Protein AF-A0A1F5BQX1-F1 (afdb_monomer)

Nearest PDB structures (foldseek):
  4jgp-assembly1_B  TM=8.199E-01  e=9.036E-04  Bacillus subtilis subsp. subtilis str. 168
  4jgq-assembly1_B  TM=8.267E-01  e=2.002E-03  Bacillus subtilis subsp. subtilis str. 168

Mean predicted aligned error: 7.12 Å

Solvent-accessible surface area (backbone atoms only — not comparable to full-atom values): 9629 Å² total; per-residue (Å²): 114,74,66,61,53,50,55,50,51,52,54,52,52,51,52,51,52,52,50,52,51,50,51,54,52,49,51,52,53,50,51,52,52,52,51,51,51,53,51,50,50,51,52,52,49,53,50,51,52,51,51,52,49,51,52,50,54,52,51,51,51,51,50,38,46,56,55,34,72,26,68,56,52,49,52,45,74,72,50,53,97,80,47,94,58,36,65,63,38,46,52,53,36,38,52,51,32,34,54,58,29,67,77,34,92,84,47,86,68,42,71,43,62,48,101,75,22,32,26,76,43,35,42,42,73,88,53,51,70,42,80,40,53,87,37,65,45,52,61,54,7,62,82,42,76,28,74,38,72,79,40,68,38,84,90,75,74,39,84,42,69,48,72,26,38,46,68,72,78,84,83,128

Foldseek 3Di:
DVVVVVVVVVVVVVVVVVVVVCVVVVVVVVVVVVVVVVVVVVVVVVVVVVVVVVVVVVVVLVVQVCLLADPLVVVQLPDDPPDPCNVVSLVVNLVVQLVVQVVDPPRPKDFDADPQQATCHMVDPQRHGDHCNPPCLNVVQQVAWDKDPFDQDPSPRDTDIDIHHHRDDDDD

Sequence (172 aa):
MKIQKRFFLISLSLLIMVGITCILISRNISTNIIKKQITNNLINTTKSRAEEIENFLNLEKEVVKQLAVNAVVEELLLSEKGEENYLQIFDRVMLKLQDTAQLKEYAYDIFILDTKGMVIASSDEEDMGKDKSNDPYFLEGKEDVFIKDIYISSSKQRKTIAFSAPILAEED

Secondary structure (DSSP, 8-state):
-HHHHHHHHHHHHHHHHHHHHHHHHHHHHHHHHHHHHHHHHHHHHHHHHHHHHHHHHHHHHHHHHHHHT-HHHHHHHHS-TTSTTHHHHHHHHHHHHHHHHHH-TT----EEE-TTSBEEEESSGGGTT-B-TTSHHHHGGGTS-EEEEEEE-TTT-SEEEEEE--------

Radius of gyration: 32.88 Å; Cα contacts (8 Å, |Δi|>4): 159; chains: 1; bounding box: 74×32×102 Å

Structure (mmCIF, N/CA/C/O backbone):
data_AF-A0A1F5BQX1-F1
#
_entry.id   AF-A0A1F5BQX1-F1
#
loop_
_atom_site.group_PDB
_atom_site.id
_atom_site.type_symbol
_atom_site.label_atom_id
_atom_site.label_alt_id
_atom_site.label_comp_id
_atom_site.label_asym_id
_atom_site.label_entity_id
_atom_site.label_seq_id
_atom_site.pdbx_PDB_ins_code
_atom_site.Cartn_x
_atom_site.Cartn_y
_atom_site.Cartn_z
_atom_site.occupancy
_atom_site.B_iso_or_equiv
_atom_site.auth_seq_id
_atom_site.auth_comp_id
_atom_site.auth_asym_id
_atom_site.auth_atom_id
_atom_site.pdbx_PDB_model_num
ATOM 1 N N . MET A 1 1 ? 55.044 2.585 -67.076 1.00 61.00 1 MET A N 1
ATOM 2 C CA . MET A 1 1 ? 53.971 3.395 -66.440 1.00 61.00 1 MET A CA 1
ATOM 3 C C . MET A 1 1 ? 52.534 2.863 -66.608 1.00 61.00 1 MET A C 1
ATOM 5 O O . MET A 1 1 ? 51.779 2.992 -65.655 1.00 61.00 1 MET A O 1
ATOM 9 N N . LYS A 1 2 ? 52.092 2.277 -67.743 1.00 69.69 2 LYS A N 1
ATOM 10 C CA . LYS A 1 2 ? 50.684 1.807 -67.900 1.00 69.69 2 LYS A CA 1
ATOM 11 C C . LYS A 1 2 ? 50.299 0.620 -66.992 1.00 69.69 2 LYS A C 1
ATOM 13 O O . LYS A 1 2 ? 49.202 0.613 -66.447 1.00 69.69 2 LYS A O 1
ATOM 18 N N . ILE A 1 3 ? 51.197 -0.349 -66.798 1.00 80.62 3 ILE A N 1
ATOM 19 C CA . ILE A 1 3 ? 50.948 -1.547 -65.971 1.00 80.62 3 ILE A CA 1
ATOM 20 C C . ILE A 1 3 ? 50.873 -1.190 -64.476 1.00 80.62 3 ILE A C 1
ATOM 22 O O . ILE A 1 3 ? 49.918 -1.565 -63.808 1.00 80.62 3 ILE A O 1
ATOM 26 N N . GLN A 1 4 ? 51.805 -0.371 -63.976 1.00 83.75 4 GLN A N 1
ATOM 27 C CA . GLN A 1 4 ? 51.799 0.126 -62.589 1.00 83.75 4 GLN A CA 1
ATOM 28 C C . GLN A 1 4 ? 50.507 0.883 -62.237 1.00 83.75 4 GLN A C 1
ATOM 30 O O . GLN A 1 4 ? 49.933 0.647 -61.180 1.00 83.75 4 GLN A O 1
ATOM 35 N N . LYS A 1 5 ? 49.995 1.729 -63.147 1.00 86.19 5 LYS A N 1
ATOM 36 C CA . LYS A 1 5 ? 48.708 2.422 -62.956 1.00 86.19 5 LYS A CA 1
ATOM 37 C C . LYS A 1 5 ? 47.526 1.448 -62.835 1.00 86.19 5 LYS A C 1
ATOM 39 O O . LYS A 1 5 ? 46.632 1.692 -62.037 1.00 86.19 5 LYS A O 1
ATOM 44 N N . ARG A 1 6 ? 47.524 0.335 -63.581 1.00 86.81 6 ARG A N 1
ATOM 45 C CA . ARG A 1 6 ? 46.475 -0.700 -63.483 1.00 86.81 6 ARG A CA 1
ATOM 46 C C . ARG A 1 6 ? 46.537 -1.460 -62.158 1.00 86.81 6 ARG A C 1
ATOM 48 O O . ARG A 1 6 ? 45.505 -1.614 -61.518 1.00 86.81 6 ARG A O 1
ATOM 55 N N . PHE A 1 7 ? 47.728 -1.870 -61.721 1.00 89.12 7 PHE A N 1
ATOM 56 C CA . PHE A 1 7 ? 47.908 -2.507 -60.409 1.00 89.12 7 PHE A CA 1
ATOM 57 C C . PHE A 1 7 ? 47.477 -1.592 -59.259 1.00 89.12 7 PHE A C 1
ATOM 59 O O . PHE A 1 7 ? 46.789 -2.040 -58.344 1.00 89.12 7 PHE A O 1
ATOM 66 N N . PHE A 1 8 ? 47.818 -0.304 -59.338 1.00 91.12 8 PHE A N 1
ATOM 67 C CA . PHE A 1 8 ? 47.385 0.685 -58.355 1.00 91.12 8 PHE A CA 1
ATOM 68 C C . PHE A 1 8 ? 45.854 0.802 -58.288 1.00 91.12 8 PHE A C 1
ATOM 70 O O . PHE A 1 8 ? 45.289 0.771 -57.199 1.00 91.12 8 PHE A O 1
ATOM 77 N N . LEU A 1 9 ? 45.173 0.859 -59.438 1.00 90.19 9 LEU A N 1
ATOM 78 C CA . LEU A 1 9 ? 43.707 0.918 -59.494 1.00 90.19 9 LEU A CA 1
ATOM 79 C C . LEU A 1 9 ? 43.037 -0.336 -58.917 1.00 90.19 9 LEU A C 1
ATOM 81 O O . LEU A 1 9 ? 42.036 -0.217 -58.2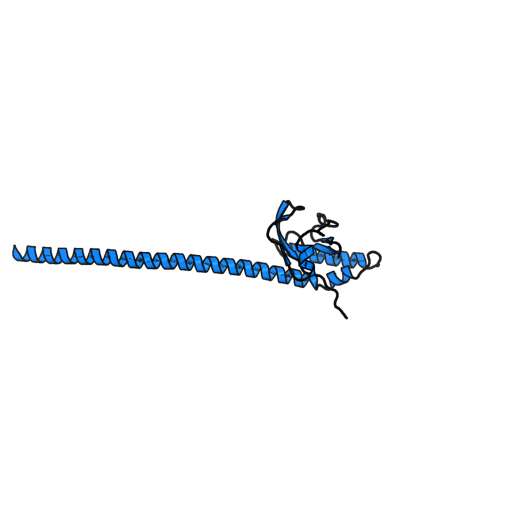18 1.00 90.19 9 LEU A O 1
ATOM 85 N N . ILE A 1 10 ? 43.591 -1.525 -59.171 1.00 91.62 10 ILE A N 1
ATOM 86 C CA . ILE A 1 10 ? 43.060 -2.780 -58.617 1.00 91.62 10 ILE A CA 1
ATOM 87 C C . ILE A 1 10 ? 43.209 -2.794 -57.091 1.00 91.62 10 ILE A C 1
ATOM 89 O O . ILE A 1 10 ? 42.243 -3.082 -56.389 1.00 91.62 10 ILE A O 1
ATOM 93 N N . SER A 1 11 ? 44.387 -2.430 -56.573 1.00 89.31 11 SER A N 1
ATOM 94 C CA . SER A 1 11 ? 44.631 -2.341 -55.126 1.00 89.31 11 SER A CA 1
ATOM 95 C C . SER A 1 11 ? 43.690 -1.336 -54.452 1.00 89.31 11 SER A C 1
ATOM 97 O O . SER A 1 11 ? 43.057 -1.645 -53.442 1.00 89.31 11 SER A O 1
ATOM 99 N N . LEU A 1 12 ? 43.508 -0.163 -55.067 1.00 92.75 12 LEU A N 1
ATOM 100 C CA . LEU A 1 12 ? 42.585 0.861 -54.583 1.00 92.75 12 LEU A CA 1
ATOM 101 C C . LEU A 1 12 ? 41.130 0.367 -54.575 1.00 92.75 12 LEU A C 1
ATOM 103 O O . LEU A 1 12 ? 40.418 0.570 -53.595 1.00 92.75 12 LEU A O 1
ATOM 107 N N . SER A 1 13 ? 40.696 -0.320 -55.634 1.00 92.25 13 SER A N 1
ATOM 108 C CA . SER A 1 13 ? 39.354 -0.909 -55.704 1.00 92.25 13 SER A CA 1
ATOM 109 C C . SER A 1 13 ? 39.126 -1.943 -54.601 1.00 92.25 13 SER A C 1
ATOM 111 O O . SER A 1 13 ? 38.042 -1.998 -54.022 1.00 92.25 13 SER A O 1
ATOM 113 N N . LEU A 1 14 ? 40.138 -2.757 -54.301 1.00 94.00 14 LEU A N 1
ATOM 114 C CA . LEU A 1 14 ? 40.049 -3.798 -53.281 1.00 94.00 14 LEU A CA 1
ATOM 115 C C . LEU A 1 14 ? 39.963 -3.187 -51.874 1.00 94.00 14 LEU A C 1
ATOM 117 O O . LEU A 1 14 ? 39.145 -3.621 -51.065 1.00 94.00 14 LEU A O 1
ATOM 121 N N . LEU A 1 15 ? 40.718 -2.114 -51.615 1.00 95.19 15 LEU A N 1
ATOM 122 C CA . LEU A 1 15 ? 40.634 -1.345 -50.369 1.00 95.19 15 LEU A CA 1
ATOM 123 C C . LEU A 1 15 ? 39.247 -0.728 -50.155 1.00 95.19 15 LEU A C 1
ATOM 125 O O . LEU A 1 1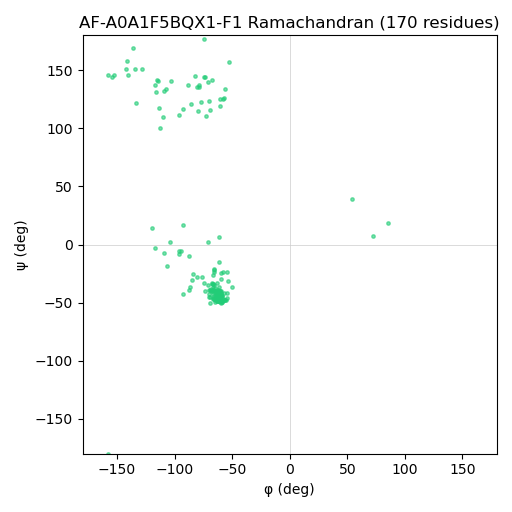5 ? 38.707 -0.811 -49.052 1.00 95.19 15 LEU A O 1
ATOM 129 N N . ILE A 1 16 ? 38.647 -0.151 -51.201 1.00 95.25 16 ILE A N 1
ATOM 130 C CA . ILE A 1 16 ? 37.294 0.420 -51.119 1.00 95.25 16 ILE A CA 1
ATOM 131 C C . ILE A 1 16 ? 36.272 -0.675 -50.799 1.00 95.25 16 ILE A C 1
ATOM 133 O O . ILE A 1 16 ? 35.423 -0.485 -49.929 1.00 95.25 16 ILE A O 1
ATOM 137 N N . MET A 1 17 ? 36.372 -1.835 -51.454 1.00 95.00 17 MET A N 1
ATOM 138 C CA . MET A 1 17 ? 35.463 -2.959 -51.221 1.00 95.00 17 MET A CA 1
ATOM 139 C C . MET A 1 17 ? 35.537 -3.454 -49.771 1.00 95.00 17 MET A C 1
ATOM 141 O O . MET A 1 17 ? 34.505 -3.580 -49.112 1.00 95.00 17 MET A O 1
ATOM 145 N N . VAL A 1 18 ? 36.751 -3.652 -49.245 1.00 95.50 18 VAL A N 1
ATOM 146 C CA . VAL A 1 18 ? 36.961 -4.036 -47.842 1.00 95.50 18 VAL A CA 1
ATOM 147 C C . VAL A 1 18 ? 36.395 -2.969 -46.905 1.00 95.50 18 VAL A C 1
ATOM 149 O O . VAL A 1 18 ? 35.638 -3.300 -45.995 1.00 95.50 18 VAL A O 1
ATOM 152 N N . GLY A 1 19 ? 36.665 -1.688 -47.171 1.00 95.19 19 GLY A N 1
ATOM 153 C CA . GLY A 1 19 ? 36.125 -0.575 -46.390 1.00 95.19 19 GLY A CA 1
ATOM 154 C C . GLY A 1 19 ? 34.596 -0.594 -46.306 1.00 95.19 19 GLY A C 1
ATOM 155 O O . GLY A 1 19 ? 34.042 -0.531 -45.209 1.00 95.19 19 GLY A O 1
ATOM 156 N N . ILE A 1 20 ? 33.910 -0.769 -47.441 1.00 95.19 20 ILE A N 1
ATOM 157 C CA . ILE A 1 20 ? 32.442 -0.863 -47.488 1.00 95.19 20 ILE A CA 1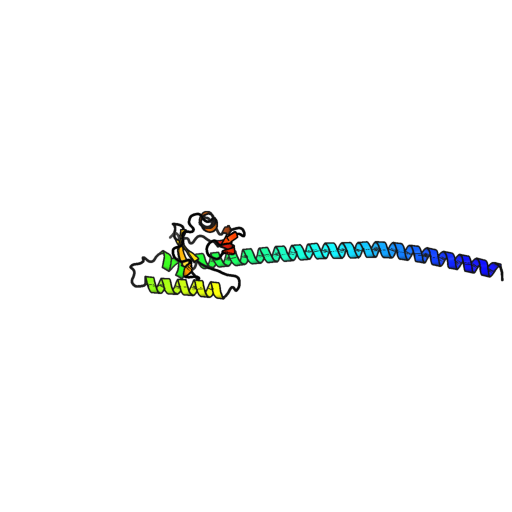
ATOM 158 C C . ILE A 1 20 ? 31.953 -2.058 -46.663 1.00 95.19 20 ILE A C 1
ATOM 160 O O . ILE A 1 20 ? 31.042 -1.906 -45.847 1.00 95.19 20 ILE A O 1
ATOM 164 N N . THR A 1 21 ? 32.566 -3.236 -46.822 1.00 94.31 21 THR A N 1
ATOM 165 C CA . THR A 1 21 ? 32.158 -4.431 -46.062 1.00 94.31 21 THR A CA 1
ATOM 166 C C . THR A 1 21 ? 32.354 -4.258 -44.555 1.00 94.31 21 THR A C 1
ATOM 168 O O . THR A 1 21 ? 31.443 -4.569 -43.787 1.00 94.31 21 THR A O 1
ATOM 171 N N . CYS A 1 22 ? 33.473 -3.671 -44.121 1.00 95.25 22 CYS A N 1
ATOM 172 C CA . CYS A 1 22 ? 33.730 -3.360 -42.716 1.00 95.25 22 CYS A CA 1
ATOM 173 C C . CYS A 1 22 ? 32.692 -2.387 -42.148 1.00 95.25 22 CYS A C 1
ATOM 175 O O . CYS A 1 22 ? 32.199 -2.602 -41.042 1.00 95.25 22 CYS A O 1
ATOM 177 N N . ILE A 1 23 ? 32.315 -1.348 -42.903 1.00 96.12 23 ILE A N 1
ATOM 178 C CA . ILE A 1 23 ? 31.286 -0.387 -42.480 1.00 96.12 23 ILE A CA 1
ATOM 179 C C . ILE A 1 23 ? 29.931 -1.083 -42.308 1.00 96.12 23 ILE A C 1
ATOM 181 O O . ILE A 1 23 ? 29.261 -0.869 -41.298 1.00 96.12 23 ILE A O 1
ATOM 185 N N . LEU A 1 24 ? 29.526 -1.936 -43.254 1.00 95.12 24 LEU A N 1
ATOM 186 C CA . LEU A 1 24 ? 28.248 -2.652 -43.179 1.00 95.12 24 LEU A CA 1
ATOM 187 C C . LEU A 1 24 ? 28.198 -3.618 -41.987 1.00 95.12 24 LEU A C 1
ATOM 189 O O . LEU A 1 24 ? 27.220 -3.617 -41.236 1.00 95.12 24 LEU A O 1
ATOM 193 N N . ILE A 1 25 ? 29.266 -4.395 -41.776 1.00 95.19 25 ILE A N 1
ATOM 194 C CA . ILE A 1 25 ? 29.385 -5.319 -40.639 1.00 95.19 25 ILE A CA 1
ATOM 195 C C . ILE A 1 25 ? 29.373 -4.540 -39.320 1.00 95.19 25 ILE A C 1
ATOM 197 O O . ILE A 1 25 ? 28.593 -4.862 -38.422 1.00 95.19 25 ILE A O 1
ATOM 201 N N . SER A 1 26 ? 30.180 -3.481 -39.224 1.00 96.25 26 SER A N 1
ATOM 202 C CA . SER A 1 26 ? 30.256 -2.623 -38.039 1.00 96.25 26 SER A CA 1
ATOM 203 C C . SER A 1 26 ? 28.903 -1.999 -37.710 1.00 96.25 26 SER A C 1
ATOM 205 O O . SER A 1 26 ? 28.462 -2.040 -36.560 1.00 96.25 26 SER A O 1
ATOM 207 N N . ARG A 1 27 ? 28.180 -1.499 -38.719 1.00 96.06 27 ARG A N 1
ATOM 208 C CA . ARG A 1 27 ? 26.839 -0.935 -38.541 1.00 96.06 27 ARG A CA 1
ATOM 209 C C . ARG A 1 27 ? 25.852 -1.974 -38.013 1.00 96.06 27 ARG A C 1
ATOM 211 O O . ARG A 1 27 ? 25.069 -1.649 -37.120 1.00 96.06 27 ARG A O 1
ATOM 218 N N . ASN A 1 28 ? 25.884 -3.202 -38.527 1.00 95.25 28 ASN A N 1
ATOM 219 C CA . ASN A 1 28 ? 25.004 -4.277 -38.066 1.00 95.25 28 ASN A CA 1
ATOM 220 C C . ASN A 1 28 ? 25.297 -4.661 -36.605 1.00 95.25 28 ASN A C 1
ATOM 222 O O . ASN A 1 28 ? 24.388 -4.674 -35.775 1.00 95.25 28 ASN A O 1
ATOM 226 N N . ILE A 1 29 ? 26.572 -4.892 -36.270 1.00 96.50 29 ILE A N 1
ATOM 227 C CA . ILE A 1 29 ? 27.005 -5.209 -34.900 1.00 96.50 29 ILE A CA 1
ATOM 228 C C . ILE A 1 29 ? 26.622 -4.075 -33.944 1.00 96.50 29 ILE A C 1
ATOM 230 O O . ILE A 1 29 ? 25.979 -4.325 -32.927 1.00 96.50 29 ILE A O 1
ATOM 234 N N . SER A 1 30 ? 26.939 -2.829 -34.304 1.00 97.12 30 SER A N 1
ATOM 235 C CA . SER A 1 30 ? 26.626 -1.647 -33.493 1.00 97.12 30 SER A CA 1
ATOM 236 C C . SER A 1 30 ? 25.124 -1.510 -33.261 1.00 97.12 30 SER A C 1
ATOM 238 O O . SER A 1 30 ? 24.690 -1.309 -32.131 1.00 97.12 30 SER A O 1
ATOM 240 N N . THR A 1 31 ? 24.309 -1.695 -34.304 1.00 96.62 31 THR A N 1
ATOM 241 C CA . THR A 1 31 ? 22.844 -1.638 -34.188 1.00 96.62 31 THR A CA 1
ATOM 242 C C . THR A 1 31 ? 22.319 -2.715 -33.239 1.00 96.62 31 THR A C 1
ATOM 244 O O . THR A 1 31 ? 21.452 -2.434 -32.414 1.00 96.62 31 THR A O 1
ATOM 247 N N . ASN A 1 32 ? 22.848 -3.936 -33.319 1.00 97.00 32 ASN A N 1
ATOM 248 C CA . ASN A 1 32 ? 22.429 -5.035 -32.450 1.00 97.00 32 ASN A CA 1
ATOM 249 C C . ASN A 1 32 ? 22.844 -4.809 -30.991 1.00 97.00 32 ASN A C 1
ATOM 251 O O . ASN A 1 32 ? 22.044 -5.059 -30.090 1.00 97.00 32 ASN A O 1
ATOM 255 N N . ILE A 1 33 ? 24.051 -4.287 -30.751 1.00 97.69 33 ILE A N 1
ATOM 256 C CA . ILE A 1 33 ? 24.524 -3.929 -29.407 1.00 97.69 33 ILE A CA 1
ATOM 257 C C . ILE A 1 33 ? 23.651 -2.822 -28.812 1.00 97.69 33 ILE A C 1
ATOM 259 O O . ILE A 1 33 ? 23.166 -2.983 -27.695 1.00 97.69 33 ILE A O 1
ATOM 263 N N . ILE A 1 34 ? 23.393 -1.746 -29.563 1.00 98.06 34 ILE A N 1
ATOM 264 C CA . ILE A 1 34 ? 22.561 -0.625 -29.102 1.00 98.06 34 ILE A CA 1
ATOM 265 C C . ILE A 1 34 ? 21.146 -1.108 -28.778 1.00 98.06 34 ILE A C 1
ATOM 267 O O . ILE A 1 34 ? 20.636 -0.823 -27.698 1.00 98.06 34 ILE A O 1
ATOM 271 N N . LYS A 1 35 ? 20.523 -1.895 -29.666 1.00 98.25 35 LYS A N 1
ATOM 272 C CA . LYS A 1 35 ? 19.193 -2.471 -29.411 1.00 98.25 35 LYS A CA 1
ATOM 273 C C . LYS A 1 35 ? 19.184 -3.305 -28.135 1.00 98.25 35 LYS A C 1
ATOM 275 O O . LYS A 1 35 ? 18.325 -3.099 -27.286 1.00 98.25 35 LYS A O 1
ATOM 280 N N . LYS A 1 36 ? 20.165 -4.197 -27.969 1.00 98.25 36 LYS A N 1
ATOM 281 C CA . LYS A 1 36 ? 20.281 -5.042 -26.774 1.00 98.25 36 LYS A CA 1
ATOM 282 C C . LYS A 1 36 ? 20.458 -4.211 -25.504 1.00 98.25 36 LYS A C 1
ATOM 284 O O . LYS A 1 36 ? 19.823 -4.509 -24.499 1.00 98.25 36 LYS A O 1
ATOM 289 N N . GLN A 1 37 ? 21.290 -3.173 -25.540 1.00 98.00 37 GLN A N 1
ATOM 290 C CA . GLN A 1 37 ? 21.497 -2.280 -24.401 1.00 98.00 37 GLN A CA 1
ATOM 291 C C . GLN A 1 37 ? 20.223 -1.513 -24.038 1.00 98.00 37 GLN A C 1
ATOM 293 O O . GLN A 1 37 ? 19.868 -1.477 -22.864 1.00 98.00 37 GLN A O 1
ATOM 298 N N . ILE A 1 38 ? 19.499 -0.973 -25.024 1.00 98.31 38 ILE A N 1
ATOM 299 C CA . ILE A 1 38 ? 18.216 -0.292 -24.798 1.00 98.31 38 ILE A CA 1
ATOM 300 C C . ILE A 1 38 ? 17.203 -1.258 -24.178 1.00 98.31 38 ILE A C 1
ATOM 302 O O . ILE A 1 38 ? 16.602 -0.936 -23.157 1.00 98.31 38 ILE A O 1
ATOM 306 N N . THR A 1 39 ? 17.046 -2.456 -24.748 1.00 98.56 39 THR A N 1
ATOM 307 C CA . THR A 1 39 ? 16.124 -3.471 -24.220 1.00 98.56 39 THR A CA 1
ATOM 308 C C . THR A 1 39 ? 16.486 -3.869 -22.794 1.00 98.56 39 THR A C 1
ATOM 310 O O . THR A 1 39 ? 15.617 -3.866 -21.928 1.00 98.56 39 THR A O 1
ATOM 313 N N . ASN A 1 40 ? 17.759 -4.154 -22.520 1.00 98.38 40 ASN A N 1
ATOM 314 C CA . ASN A 1 40 ? 18.204 -4.513 -21.176 1.00 98.38 40 ASN A CA 1
ATOM 315 C C . ASN A 1 40 ? 17.982 -3.371 -20.181 1.00 98.38 40 ASN A C 1
ATOM 317 O O . ASN A 1 40 ? 17.555 -3.621 -19.060 1.00 98.38 40 ASN A O 1
ATOM 321 N N . ASN A 1 41 ? 18.234 -2.124 -20.582 1.00 98.31 41 ASN A N 1
ATOM 322 C CA . ASN A 1 41 ? 18.014 -0.973 -19.714 1.00 98.31 41 ASN A CA 1
ATOM 323 C C . ASN A 1 41 ? 16.529 -0.783 -19.383 1.00 98.31 41 ASN A C 1
ATOM 325 O O . ASN A 1 41 ? 16.191 -0.529 -18.230 1.00 98.31 41 ASN A O 1
ATOM 329 N N . LEU A 1 42 ? 15.647 -0.951 -20.375 1.00 98.31 42 LEU A N 1
ATOM 330 C CA . LEU A 1 42 ? 14.199 -0.915 -20.170 1.00 98.31 42 LEU A CA 1
ATOM 331 C C . LEU A 1 42 ? 13.750 -2.031 -19.223 1.00 98.31 42 LEU A C 1
ATOM 333 O O . LEU A 1 42 ? 13.070 -1.739 -18.248 1.00 98.31 42 LEU A O 1
ATOM 337 N N . ILE A 1 43 ? 14.191 -3.274 -19.443 1.00 98.56 43 ILE A N 1
ATOM 338 C CA . ILE A 1 43 ? 13.860 -4.412 -18.569 1.00 98.56 43 ILE A CA 1
ATOM 339 C C . ILE A 1 43 ? 14.332 -4.155 -17.136 1.00 98.56 43 ILE A C 1
ATOM 341 O O . ILE A 1 43 ? 13.551 -4.298 -16.199 1.00 98.56 43 ILE A O 1
ATOM 345 N N . ASN A 1 44 ? 15.590 -3.747 -16.962 1.00 98.25 44 ASN A N 1
ATOM 346 C CA . ASN A 1 44 ? 16.161 -3.507 -15.639 1.00 98.25 44 ASN A CA 1
ATOM 347 C C . ASN A 1 44 ? 15.459 -2.348 -14.926 1.00 98.25 44 ASN A C 1
ATOM 349 O O . ASN A 1 44 ? 15.184 -2.444 -13.735 1.00 98.25 44 ASN A O 1
ATOM 353 N N . THR A 1 45 ? 15.125 -1.281 -15.656 1.00 98.25 45 THR A N 1
ATOM 354 C CA . THR A 1 45 ? 14.398 -0.135 -15.100 1.00 98.25 45 THR A CA 1
ATOM 355 C C . THR A 1 45 ? 12.977 -0.534 -14.711 1.00 98.25 45 THR A C 1
ATOM 357 O O . THR A 1 45 ? 12.551 -0.231 -13.604 1.00 98.25 45 THR A O 1
ATOM 360 N N . THR A 1 46 ? 12.246 -1.253 -15.568 1.00 98.25 46 THR A N 1
ATOM 361 C CA . THR A 1 46 ? 10.899 -1.746 -15.246 1.00 98.25 46 THR A CA 1
ATOM 362 C C . THR A 1 46 ? 10.921 -2.673 -14.036 1.00 98.25 46 THR A C 1
ATOM 364 O O . THR A 1 46 ? 10.094 -2.510 -13.145 1.00 98.25 46 THR A O 1
ATOM 367 N N . LYS A 1 47 ? 11.887 -3.596 -13.962 1.00 98.44 47 LYS A N 1
ATOM 368 C CA . LYS A 1 47 ? 12.055 -4.483 -12.807 1.00 98.44 47 LYS A CA 1
ATOM 369 C C . LYS A 1 47 ? 12.347 -3.695 -11.529 1.00 98.44 47 LYS A C 1
ATOM 371 O O . LYS A 1 47 ? 11.664 -3.895 -10.536 1.00 98.44 47 LYS A O 1
ATOM 376 N N . SER A 1 48 ? 13.289 -2.755 -11.581 1.00 98.44 48 SER A N 1
ATOM 377 C CA . SER A 1 48 ? 13.627 -1.905 -10.436 1.00 98.44 48 SER A CA 1
ATOM 378 C C . SER A 1 48 ? 12.429 -1.086 -9.945 1.00 98.44 48 SER A C 1
ATOM 380 O O . SER A 1 48 ? 12.231 -0.975 -8.740 1.00 98.44 48 SER A O 1
ATOM 382 N N . ARG A 1 49 ? 11.595 -0.553 -10.850 1.00 98.12 49 ARG A N 1
ATOM 383 C CA . ARG A 1 49 ? 10.374 0.175 -10.464 1.00 98.12 49 ARG A CA 1
ATOM 384 C C . ARG A 1 49 ? 9.288 -0.737 -9.900 1.00 98.12 49 ARG A C 1
ATOM 386 O O . ARG A 1 49 ? 8.576 -0.318 -8.996 1.00 98.12 49 ARG A O 1
ATOM 393 N N . ALA A 1 50 ? 9.163 -1.963 -10.404 1.00 98.31 50 ALA A N 1
ATOM 394 C CA . ALA A 1 50 ? 8.251 -2.949 -9.828 1.00 98.31 50 ALA A CA 1
ATOM 395 C C . ALA A 1 50 ? 8.673 -3.325 -8.398 1.00 98.31 50 ALA A C 1
ATOM 397 O O . ALA A 1 50 ? 7.838 -3.301 -7.501 1.00 98.31 50 ALA A O 1
ATOM 398 N N . GLU A 1 51 ? 9.967 -3.575 -8.178 1.00 98.38 51 GLU A N 1
ATOM 399 C CA . GLU A 1 51 ? 10.531 -3.858 -6.850 1.00 98.38 51 GLU A CA 1
ATOM 400 C C . GLU A 1 51 ? 10.341 -2.678 -5.883 1.00 98.38 51 GLU A C 1
ATOM 402 O O . GLU A 1 51 ? 10.014 -2.877 -4.719 1.00 98.38 51 GLU A O 1
ATOM 407 N N . GLU A 1 52 ? 10.501 -1.438 -6.349 1.00 97.62 52 GLU A N 1
ATOM 408 C CA . GLU A 1 52 ? 10.257 -0.241 -5.535 1.00 97.62 52 GLU A CA 1
ATOM 409 C C . GLU A 1 52 ? 8.791 -0.131 -5.085 1.00 97.62 52 GLU A C 1
ATOM 411 O O . GLU A 1 52 ? 8.532 0.130 -3.910 1.00 97.62 52 GLU A O 1
ATOM 416 N N . ILE A 1 53 ? 7.835 -0.384 -5.988 1.00 96.62 53 ILE A N 1
ATOM 417 C CA . ILE A 1 53 ? 6.402 -0.408 -5.656 1.00 96.62 53 ILE A CA 1
ATOM 418 C C . ILE A 1 53 ? 6.103 -1.539 -4.669 1.00 96.62 53 ILE A C 1
ATOM 420 O O . ILE A 1 53 ? 5.423 -1.309 -3.675 1.00 96.62 53 ILE A O 1
ATOM 424 N N . GLU A 1 54 ? 6.618 -2.744 -4.909 1.00 97.56 54 GLU A N 1
ATOM 425 C CA . GLU A 1 54 ? 6.419 -3.888 -4.015 1.00 97.56 54 GLU A CA 1
ATOM 426 C C . GLU A 1 54 ? 6.971 -3.610 -2.611 1.00 97.56 54 GLU A C 1
ATOM 428 O O . GLU A 1 54 ? 6.282 -3.837 -1.617 1.00 97.56 54 GLU A O 1
ATOM 433 N N . ASN A 1 55 ? 8.173 -3.036 -2.523 1.00 97.38 55 ASN A N 1
ATOM 434 C CA . ASN A 1 55 ? 8.775 -2.639 -1.254 1.00 97.38 55 ASN A CA 1
ATOM 435 C C . ASN A 1 55 ? 7.941 -1.575 -0.534 1.00 97.38 55 ASN A C 1
ATOM 437 O O . ASN A 1 55 ? 7.737 -1.691 0.672 1.00 97.38 55 ASN A O 1
ATOM 441 N N . PHE A 1 56 ? 7.433 -0.570 -1.254 1.00 94.81 56 PHE A N 1
ATOM 442 C CA . PHE A 1 56 ? 6.530 0.432 -0.686 1.00 94.81 56 PHE A CA 1
ATOM 443 C C . PHE A 1 56 ? 5.259 -0.216 -0.120 1.00 94.81 56 PHE A C 1
ATOM 445 O O . PHE A 1 56 ? 4.926 0.004 1.041 1.00 94.81 56 PHE A O 1
ATOM 452 N N . LEU A 1 57 ? 4.581 -1.065 -0.901 1.00 96.31 57 LEU A N 1
ATOM 453 C CA . LEU A 1 57 ? 3.357 -1.736 -0.455 1.00 96.31 57 LEU A CA 1
ATOM 454 C C . LEU A 1 57 ? 3.611 -2.629 0.766 1.00 96.31 57 LEU A C 1
ATOM 456 O O . LEU A 1 57 ? 2.809 -2.629 1.696 1.00 96.31 57 LEU A O 1
ATOM 460 N N . ASN A 1 58 ? 4.725 -3.363 0.788 1.00 96.50 58 ASN A N 1
ATOM 461 C CA . ASN A 1 58 ? 5.091 -4.218 1.915 1.00 96.50 58 ASN A CA 1
ATOM 462 C C . ASN A 1 58 ? 5.436 -3.405 3.171 1.00 96.50 58 ASN A C 1
ATOM 464 O O . ASN A 1 58 ? 5.008 -3.773 4.261 1.00 96.50 58 ASN A O 1
ATOM 468 N N . LEU A 1 59 ? 6.148 -2.282 3.035 1.00 94.44 59 LEU A N 1
ATOM 469 C CA . LEU A 1 59 ? 6.420 -1.377 4.156 1.00 94.44 59 LEU A CA 1
ATOM 470 C C . LEU A 1 59 ? 5.127 -0.830 4.765 1.00 94.44 59 LEU A C 1
ATOM 472 O O . LEU A 1 59 ? 4.970 -0.851 5.984 1.00 94.44 59 LEU A O 1
ATOM 476 N N . GLU A 1 60 ? 4.180 -0.390 3.936 1.00 93.75 60 GLU A N 1
ATOM 477 C CA . GLU A 1 60 ? 2.895 0.117 4.424 1.00 93.75 60 GLU A CA 1
ATOM 478 C C . GLU A 1 60 ? 2.042 -0.970 5.086 1.00 93.75 60 GLU A C 1
ATOM 480 O O . GLU A 1 60 ? 1.437 -0.711 6.128 1.00 93.75 60 GLU A O 1
ATOM 485 N N . LYS A 1 61 ? 2.061 -2.205 4.558 1.00 95.19 61 LYS A N 1
ATOM 486 C CA . LYS A 1 61 ? 1.453 -3.366 5.231 1.00 95.19 61 LYS A CA 1
ATOM 487 C C . LYS A 1 61 ? 2.027 -3.566 6.630 1.00 95.19 61 LYS A C 1
ATOM 489 O O . LYS A 1 61 ? 1.273 -3.750 7.579 1.00 95.19 61 LYS A O 1
ATOM 494 N N . GLU A 1 62 ? 3.348 -3.530 6.773 1.00 94.19 62 GLU A N 1
ATOM 495 C CA . GLU A 1 62 ? 3.983 -3.722 8.079 1.00 94.19 62 GLU A CA 1
ATOM 496 C C . GLU A 1 62 ? 3.685 -2.571 9.043 1.00 94.19 62 GLU A C 1
ATOM 498 O O . GLU A 1 62 ? 3.477 -2.810 10.230 1.00 94.19 62 GLU A O 1
ATOM 503 N N . VAL A 1 63 ? 3.568 -1.333 8.553 1.00 92.50 63 VAL A N 1
ATOM 504 C CA . VAL A 1 63 ? 3.154 -0.209 9.403 1.00 92.50 63 VAL A CA 1
ATOM 505 C C . VAL A 1 63 ? 1.736 -0.395 9.932 1.00 92.50 63 VAL A C 1
ATOM 507 O O . VAL A 1 63 ? 1.524 -0.231 11.133 1.00 92.50 63 VAL A O 1
ATOM 510 N N . VAL A 1 64 ? 0.768 -0.765 9.085 1.00 93.62 64 VAL A N 1
ATOM 511 C CA . VAL A 1 64 ? -0.610 -0.958 9.565 1.00 93.62 64 VAL A CA 1
ATOM 512 C C . VAL A 1 64 ? -0.721 -2.152 10.520 1.00 93.62 64 VAL A C 1
ATOM 514 O O . VAL A 1 64 ? -1.440 -2.057 11.510 1.00 93.62 64 VAL A O 1
ATOM 517 N N . LYS A 1 65 ? 0.069 -3.222 10.325 1.00 93.88 65 LYS A N 1
ATOM 518 C CA . LYS A 1 65 ? 0.176 -4.325 11.301 1.00 93.88 65 LYS A CA 1
ATOM 519 C C . LYS A 1 65 ? 0.706 -3.855 12.647 1.00 93.88 65 LYS A C 1
ATOM 521 O O . LYS A 1 65 ? 0.125 -4.175 13.675 1.00 93.88 65 LYS A O 1
ATOM 526 N N . GLN A 1 66 ? 1.800 -3.093 12.648 1.00 91.56 66 GLN A N 1
ATOM 527 C CA . GLN A 1 66 ? 2.408 -2.582 13.879 1.00 91.56 66 GLN A CA 1
ATOM 528 C C . GLN A 1 66 ? 1.480 -1.632 14.640 1.00 91.56 66 GLN A C 1
ATOM 530 O O . GLN A 1 66 ? 1.514 -1.596 15.869 1.00 91.56 66 GLN A O 1
ATOM 535 N N . LEU A 1 67 ? 0.660 -0.861 13.921 1.00 90.88 67 LEU A N 1
ATOM 536 C CA . LEU A 1 67 ? -0.384 -0.041 14.529 1.00 90.88 67 LEU A CA 1
ATOM 537 C C . LEU A 1 67 ? -1.516 -0.897 15.103 1.00 90.88 67 LEU A C 1
ATOM 539 O O . LEU A 1 67 ? -2.003 -0.582 16.184 1.00 90.88 67 LEU A O 1
ATOM 543 N N . ALA A 1 68 ? -1.903 -1.973 14.414 1.00 91.31 68 ALA A N 1
ATOM 544 C CA . ALA A 1 68 ? -2.994 -2.838 14.847 1.00 91.31 68 ALA A CA 1
ATOM 545 C C . ALA A 1 68 ? -2.684 -3.609 16.139 1.00 91.31 68 ALA A C 1
ATOM 547 O O . ALA A 1 68 ? -3.573 -3.785 16.959 1.00 91.31 68 ALA A O 1
ATOM 548 N N . VAL A 1 69 ? -1.425 -4.003 16.356 1.00 90.06 69 VAL A N 1
ATOM 549 C CA . VAL A 1 69 ? -0.974 -4.684 17.591 1.00 90.06 69 VAL A CA 1
ATOM 550 C C . VAL A 1 69 ? -0.435 -3.714 18.650 1.00 90.06 69 VAL A C 1
ATOM 552 O O . VAL A 1 69 ? 0.321 -4.091 19.546 1.00 90.06 69 VAL A O 1
ATOM 555 N N . ASN A 1 70 ? -0.727 -2.418 18.521 1.00 86.88 70 ASN A N 1
ATOM 556 C CA . ASN A 1 70 ? -0.218 -1.429 19.457 1.00 86.88 70 ASN A CA 1
ATOM 557 C C . ASN A 1 70 ? -1.013 -1.461 20.769 1.00 86.88 70 ASN A C 1
ATOM 559 O O . ASN A 1 70 ? -2.206 -1.176 20.770 1.00 86.88 70 ASN A O 1
ATOM 563 N N . ALA A 1 71 ? -0.326 -1.671 21.893 1.00 83.94 71 ALA A N 1
ATOM 564 C CA . ALA A 1 71 ? -0.955 -1.734 23.214 1.00 83.94 71 ALA A CA 1
ATOM 565 C C . ALA A 1 71 ? -1.826 -0.510 23.565 1.00 83.94 71 ALA A C 1
ATOM 567 O O . ALA A 1 71 ? -2.812 -0.650 24.272 1.00 83.94 71 ALA A O 1
ATOM 568 N N . VAL A 1 72 ? -1.503 0.696 23.073 1.00 84.81 72 VAL A N 1
ATOM 569 C CA . VAL A 1 72 ? -2.312 1.905 23.340 1.00 84.81 72 VAL A CA 1
ATOM 570 C C . VAL A 1 72 ? -3.614 1.894 22.533 1.00 84.81 72 VAL A C 1
ATOM 572 O O . VAL A 1 72 ? -4.638 2.392 22.992 1.00 84.81 72 VAL A O 1
ATOM 575 N N . VAL A 1 73 ? -3.577 1.325 21.325 1.00 86.00 73 VAL A N 1
ATOM 576 C CA . VAL A 1 73 ? -4.763 1.135 20.481 1.00 86.00 73 VAL A CA 1
ATOM 577 C C . VAL A 1 73 ? -5.668 0.065 21.084 1.00 86.00 73 VAL A C 1
ATOM 579 O O . VAL A 1 73 ? -6.874 0.269 21.160 1.00 86.00 73 VAL A O 1
ATOM 582 N N . GLU A 1 74 ? -5.089 -1.031 21.567 1.00 85.19 74 GLU A N 1
ATOM 583 C CA . GLU A 1 74 ? -5.816 -2.077 22.286 1.00 85.19 74 GLU A CA 1
ATOM 584 C C . GLU A 1 74 ? -6.449 -1.548 23.584 1.00 85.19 74 GLU A C 1
ATOM 586 O O . GLU A 1 74 ? -7.644 -1.734 23.801 1.00 85.19 74 GLU A O 1
ATOM 591 N N . GLU A 1 75 ? -5.690 -0.797 24.391 1.00 85.06 75 GLU A N 1
ATOM 592 C CA . GLU A 1 75 ? -6.171 -0.142 25.617 1.00 85.06 75 GLU A CA 1
ATOM 593 C C . GLU A 1 75 ? -7.401 0.741 25.332 1.00 85.06 75 GLU A C 1
ATOM 595 O O . GLU A 1 75 ? -8.387 0.686 26.064 1.00 85.06 75 GLU A O 1
ATOM 600 N N . LEU A 1 76 ? -7.402 1.492 24.222 1.00 86.56 76 LEU A N 1
ATOM 601 C CA . LEU A 1 76 ? -8.557 2.302 23.816 1.00 86.56 76 LEU A CA 1
ATOM 602 C C . LEU A 1 76 ? -9.791 1.460 23.467 1.00 86.56 76 LEU A C 1
ATOM 604 O O . LEU A 1 76 ? -10.911 1.893 23.731 1.00 86.56 76 LEU A O 1
ATOM 608 N N . LEU A 1 77 ? -9.605 0.301 22.834 1.00 83.25 77 LEU A N 1
ATOM 609 C CA . LEU A 1 77 ? -10.714 -0.566 22.428 1.00 83.25 77 LEU A CA 1
ATOM 610 C C . LEU A 1 77 ? -11.321 -1.338 23.603 1.00 83.25 77 LEU A C 1
ATOM 612 O O . LEU A 1 77 ? -12.504 -1.673 23.549 1.00 83.25 77 LEU A O 1
ATOM 616 N N . LEU A 1 78 ? -10.525 -1.615 24.638 1.00 83.88 78 LEU A N 1
ATOM 617 C CA . LEU A 1 78 ? -10.971 -2.290 25.857 1.00 83.88 78 LEU A CA 1
ATOM 618 C C . LEU A 1 78 ? -11.608 -1.330 26.874 1.00 83.88 78 LEU A C 1
ATOM 620 O O . LEU A 1 78 ? -12.433 -1.771 27.670 1.00 83.88 78 LEU A O 1
ATOM 624 N N . SER A 1 79 ? -11.264 -0.038 26.844 1.00 83.38 79 SER A N 1
ATOM 625 C CA . SER A 1 79 ? -11.821 0.962 27.761 1.00 83.38 79 SER A CA 1
ATOM 626 C C . SER A 1 79 ? -13.224 1.437 27.380 1.00 83.38 79 SER A C 1
ATOM 628 O O . SER A 1 79 ? -13.508 1.819 26.240 1.00 83.38 79 SER A O 1
ATOM 630 N N . GLU A 1 80 ? -14.108 1.533 28.373 1.00 80.88 80 GLU A N 1
ATOM 631 C CA . GLU A 1 80 ? -15.439 2.110 28.192 1.00 80.88 80 GLU A CA 1
ATOM 632 C C . GLU A 1 80 ? -15.428 3.648 28.274 1.00 80.88 80 GLU A C 1
ATOM 634 O O . GLU A 1 80 ? -14.744 4.253 29.099 1.00 80.88 80 GLU A O 1
ATOM 639 N N . LYS A 1 81 ? -16.284 4.315 27.480 1.00 73.12 81 LYS A N 1
ATOM 640 C CA . LYS A 1 81 ? -16.435 5.793 27.424 1.00 73.12 81 LYS A CA 1
ATOM 641 C C . LYS A 1 81 ? -16.891 6.472 28.736 1.00 73.12 81 LYS A C 1
ATOM 643 O O . LYS A 1 81 ? -17.180 7.667 28.730 1.00 73.12 81 LYS A O 1
ATOM 648 N N . GLY A 1 82 ? -16.984 5.735 29.840 1.00 72.06 82 GLY A N 1
ATOM 649 C CA . GLY A 1 82 ? -17.304 6.236 31.180 1.00 72.06 82 GLY A CA 1
ATOM 650 C C . GLY A 1 82 ? -16.185 6.045 32.207 1.00 72.06 82 GLY A C 1
ATOM 651 O O . GLY A 1 82 ? -16.349 6.476 33.347 1.00 72.06 82 GLY A O 1
ATOM 652 N N . GLU A 1 83 ? -15.074 5.409 31.832 1.00 82.75 83 GLU A N 1
ATOM 653 C CA . GLU A 1 83 ? -13.927 5.212 32.717 1.00 82.75 83 GLU A CA 1
ATOM 654 C C . GLU A 1 83 ? -13.154 6.522 32.924 1.00 82.75 83 GLU A C 1
ATOM 656 O O . GLU A 1 83 ? -13.013 7.338 32.011 1.00 82.75 83 GLU A O 1
ATOM 661 N N . GLU A 1 84 ? -12.624 6.725 34.134 1.00 80.25 84 GLU A N 1
ATOM 662 C CA . GLU A 1 84 ? -11.919 7.957 34.525 1.00 80.25 84 GLU A CA 1
ATOM 663 C C . GLU A 1 84 ? -10.685 8.240 33.645 1.00 80.25 84 GLU A C 1
ATOM 665 O O . GLU A 1 84 ? -10.344 9.394 33.389 1.00 80.25 84 GLU A O 1
ATOM 670 N N . ASN A 1 85 ? -10.047 7.190 33.125 1.00 86.06 85 ASN A N 1
ATOM 671 C CA . ASN A 1 85 ? -8.848 7.242 32.289 1.00 86.06 85 ASN A CA 1
ATOM 672 C C . ASN A 1 85 ? -9.126 7.237 30.773 1.00 86.06 85 ASN A C 1
ATOM 674 O O . ASN A 1 85 ? -8.179 7.427 30.007 1.00 86.06 85 ASN A O 1
ATOM 678 N N . TYR A 1 86 ? -10.378 7.076 30.317 1.00 88.19 86 TYR A N 1
ATOM 679 C CA . TYR A 1 86 ? -10.697 6.952 28.885 1.00 88.19 86 TYR A CA 1
ATOM 680 C C . TYR A 1 86 ? -10.151 8.128 28.062 1.00 88.19 86 TYR A C 1
ATOM 682 O O . TYR A 1 86 ? -9.525 7.928 27.023 1.00 88.19 86 TYR A O 1
ATOM 690 N N . LEU A 1 87 ? -10.341 9.365 28.539 1.00 89.06 87 LEU A N 1
ATOM 691 C CA . LEU A 1 87 ? -9.872 10.565 27.832 1.00 89.06 87 LEU A CA 1
ATOM 692 C C . LEU A 1 87 ? -8.348 10.584 27.681 1.00 89.06 87 LEU A C 1
ATOM 694 O O . LEU A 1 87 ? -7.836 10.933 26.625 1.00 89.06 87 LEU A O 1
ATOM 698 N N . GLN A 1 88 ? -7.622 10.148 28.710 1.00 91.06 88 GLN A N 1
ATOM 699 C CA . GLN A 1 88 ? -6.164 10.107 28.675 1.00 91.06 88 GLN A CA 1
ATOM 700 C C . GLN A 1 88 ? -5.648 9.046 27.692 1.00 91.06 88 GLN A C 1
ATOM 702 O O . GLN A 1 88 ? -4.651 9.272 27.003 1.00 91.06 88 GLN A O 1
ATOM 707 N N . ILE A 1 89 ? -6.318 7.894 27.612 1.00 90.75 89 ILE A N 1
ATOM 708 C CA . ILE A 1 89 ? -6.008 6.840 26.636 1.00 90.75 89 ILE A CA 1
ATOM 709 C C . ILE A 1 89 ? -6.307 7.336 25.221 1.00 90.75 89 ILE A C 1
ATOM 711 O O . ILE A 1 89 ? -5.464 7.220 24.331 1.00 90.75 89 ILE A O 1
ATOM 715 N N . PHE A 1 90 ? -7.472 7.955 25.030 1.00 92.31 90 PHE A N 1
ATOM 716 C CA . PHE A 1 90 ? -7.879 8.540 23.760 1.00 92.31 90 PHE A CA 1
ATOM 717 C C . PHE A 1 90 ? -6.867 9.579 23.259 1.00 92.31 90 PHE A C 1
ATOM 719 O O . PHE A 1 90 ? -6.407 9.476 22.123 1.00 92.31 90 PHE A O 1
ATOM 726 N N . ASP A 1 91 ? -6.436 10.510 24.114 1.00 92.50 91 ASP A N 1
ATOM 727 C CA . ASP A 1 91 ? -5.435 11.523 23.759 1.00 92.50 91 ASP A CA 1
ATOM 728 C C . ASP A 1 91 ? -4.095 10.888 23.350 1.00 92.50 91 ASP A C 1
ATOM 730 O O . ASP A 1 91 ? -3.465 11.317 22.381 1.00 92.50 91 ASP A O 1
ATOM 734 N N . ARG A 1 92 ? -3.663 9.820 24.039 1.00 93.56 92 ARG A N 1
ATOM 735 C CA . ARG A 1 92 ? -2.444 9.070 23.680 1.00 93.56 92 ARG A CA 1
ATOM 736 C C . ARG A 1 92 ? -2.568 8.398 22.314 1.00 93.56 92 ARG A C 1
ATOM 738 O O . ARG A 1 92 ? -1.601 8.419 21.551 1.00 93.56 92 ARG A O 1
ATOM 745 N N . VAL A 1 93 ? -3.726 7.816 21.995 1.00 92.88 93 VAL A N 1
ATOM 746 C CA . VAL A 1 93 ? -3.983 7.241 20.666 1.00 92.88 93 VAL A CA 1
ATOM 747 C C . VAL A 1 93 ? -3.976 8.329 19.601 1.00 92.88 93 VAL A C 1
ATOM 749 O O . VAL A 1 93 ? -3.282 8.180 18.600 1.00 92.88 93 VAL A O 1
ATOM 752 N N . MET A 1 94 ? -4.678 9.440 19.819 1.00 93.62 94 MET A N 1
ATOM 753 C CA . MET A 1 94 ? -4.729 10.549 18.863 1.00 93.62 94 MET A CA 1
ATOM 754 C C . MET A 1 94 ? -3.331 11.094 18.555 1.00 93.62 94 MET A C 1
ATOM 756 O O . MET A 1 94 ? -2.964 11.195 17.384 1.00 93.62 94 MET A O 1
ATOM 760 N N . LEU A 1 95 ? -2.510 11.334 19.585 1.00 92.56 95 LEU A N 1
ATOM 761 C CA . LEU A 1 95 ? -1.110 11.737 19.416 1.00 92.56 95 LEU A CA 1
ATOM 762 C C . LEU A 1 95 ? -0.313 10.700 18.618 1.00 92.56 95 LEU A C 1
ATOM 764 O O . LEU A 1 95 ? 0.417 11.050 17.695 1.00 92.56 95 LEU A O 1
ATOM 768 N N . LYS A 1 96 ? -0.489 9.408 18.915 1.00 91.56 96 LYS A N 1
ATOM 769 C CA . LYS A 1 96 ? 0.199 8.329 18.198 1.00 91.56 96 LYS A CA 1
ATOM 770 C C . LYS A 1 96 ? -0.172 8.288 16.713 1.00 91.56 96 LYS A C 1
ATOM 772 O O . LYS A 1 96 ? 0.715 8.091 15.875 1.00 91.56 96 LYS A O 1
ATOM 777 N N . LEU A 1 97 ? -1.453 8.453 16.383 1.00 92.75 97 LEU A N 1
ATOM 778 C CA . LEU A 1 97 ? -1.932 8.493 15.000 1.00 92.75 97 LEU A CA 1
ATOM 779 C C . LEU A 1 97 ? -1.385 9.725 14.271 1.00 92.75 97 LEU A C 1
ATOM 781 O O . LEU A 1 97 ? -0.873 9.594 13.160 1.00 92.75 97 LEU A O 1
ATOM 785 N N . GLN A 1 98 ? -1.418 10.895 14.914 1.00 92.00 98 GLN A N 1
ATOM 786 C CA . GLN A 1 98 ? -0.884 12.145 14.367 1.00 92.00 98 GLN A CA 1
ATOM 787 C C . GLN A 1 98 ? 0.625 12.072 14.113 1.00 92.00 98 GLN A C 1
ATOM 789 O O . GLN A 1 98 ? 1.060 12.385 13.007 1.00 92.00 98 GLN A O 1
ATOM 7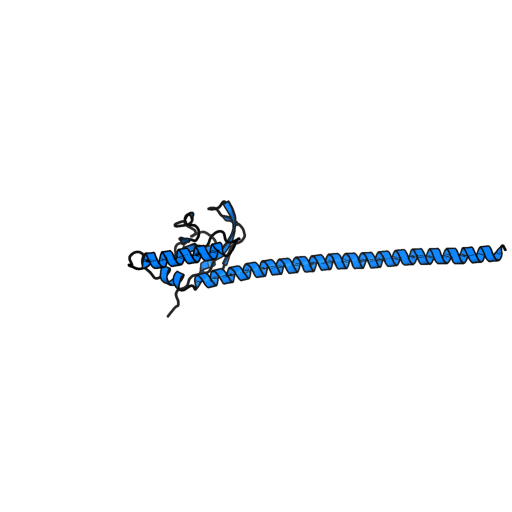94 N N . ASP A 1 99 ? 1.416 11.601 15.079 1.00 91.06 99 ASP A N 1
ATOM 795 C CA . ASP A 1 99 ? 2.865 11.432 14.919 1.00 91.06 99 ASP A CA 1
ATOM 796 C C . ASP A 1 99 ? 3.182 10.476 13.765 1.00 91.06 99 ASP A C 1
ATOM 798 O O . ASP A 1 99 ? 4.057 10.738 12.938 1.00 91.06 99 ASP A O 1
ATOM 802 N N . THR A 1 100 ? 2.440 9.368 13.669 1.00 89.44 100 THR A N 1
ATOM 803 C CA . THR A 1 100 ? 2.650 8.381 12.602 1.00 89.44 100 THR A CA 1
ATOM 804 C C . THR A 1 100 ? 2.301 8.955 11.228 1.00 89.44 100 THR A C 1
ATOM 806 O O . THR A 1 100 ? 3.030 8.707 10.265 1.00 89.44 100 THR A O 1
ATOM 809 N N . ALA A 1 101 ? 1.232 9.749 11.132 1.00 90.31 101 ALA A N 1
ATOM 810 C CA . ALA A 1 101 ? 0.857 10.436 9.902 1.00 90.31 101 ALA A CA 1
ATOM 811 C C . ALA A 1 101 ? 1.892 11.508 9.514 1.00 90.31 101 ALA A C 1
ATOM 813 O O . ALA A 1 101 ? 2.308 11.569 8.363 1.00 90.31 101 ALA A O 1
ATOM 814 N N . GLN A 1 102 ? 2.388 12.301 10.470 1.00 88.81 102 GLN A N 1
ATOM 815 C CA . GLN A 1 102 ? 3.369 13.365 10.213 1.00 88.81 102 GLN A CA 1
ATOM 816 C C . GLN A 1 102 ? 4.745 12.841 9.782 1.00 88.81 102 GLN A C 1
ATOM 818 O O . GLN A 1 102 ? 5.421 13.479 8.975 1.00 88.81 102 GLN A O 1
ATOM 823 N N . LEU A 1 103 ? 5.170 11.679 10.289 1.00 88.50 103 LEU A N 1
ATOM 824 C CA . LEU A 1 103 ? 6.436 11.051 9.888 1.00 88.50 103 LEU A CA 1
ATOM 825 C C . LEU A 1 103 ? 6.440 10.596 8.422 1.00 88.50 103 LEU A C 1
ATOM 827 O O . LEU A 1 103 ? 7.509 10.418 7.833 1.00 88.50 103 LEU A O 1
ATOM 831 N N . LYS A 1 104 ? 5.261 10.397 7.830 1.00 83.56 104 LYS A N 1
ATOM 832 C CA . LYS A 1 104 ? 5.097 9.938 6.455 1.00 83.56 104 LYS A CA 1
ATOM 833 C C . LYS A 1 104 ? 4.488 11.051 5.614 1.00 83.56 104 LYS A C 1
ATOM 835 O O . LYS A 1 104 ? 3.279 11.211 5.577 1.00 83.56 104 LYS A O 1
ATOM 840 N N . GLU A 1 105 ? 5.312 11.757 4.843 1.00 81.31 105 GLU A N 1
ATOM 841 C CA . GLU A 1 105 ? 4.866 12.880 3.992 1.00 81.31 105 GLU A CA 1
ATOM 842 C C . GLU A 1 105 ? 3.720 12.513 3.018 1.00 81.31 105 GLU A C 1
ATOM 844 O O . GLU A 1 105 ? 2.953 13.373 2.588 1.00 81.31 105 GLU A O 1
ATOM 849 N N . TYR A 1 106 ? 3.578 11.228 2.678 1.00 85.75 106 TYR A N 1
ATOM 850 C CA . TYR A 1 106 ? 2.520 10.702 1.811 1.00 85.75 106 TYR A CA 1
ATOM 851 C C . TYR A 1 106 ? 1.304 10.126 2.561 1.00 85.75 106 TYR A C 1
ATOM 853 O O . TYR A 1 106 ? 0.322 9.763 1.909 1.00 85.75 106 TYR A O 1
ATOM 861 N N . ALA A 1 107 ? 1.353 9.996 3.890 1.00 88.19 107 ALA A N 1
ATOM 862 C CA . ALA A 1 107 ? 0.219 9.534 4.682 1.00 88.19 107 ALA A CA 1
ATOM 863 C C . ALA A 1 107 ? -0.754 10.696 4.884 1.00 88.19 107 ALA A C 1
ATOM 865 O O . ALA A 1 107 ? -0.436 11.702 5.512 1.00 88.19 107 ALA A O 1
ATOM 866 N N . TYR A 1 108 ? -1.946 10.560 4.310 1.00 86.81 108 TYR A N 1
ATOM 867 C CA . TYR A 1 108 ? -2.970 11.598 4.398 1.00 86.81 108 TYR A CA 1
ATOM 868 C C . TYR A 1 108 ? -3.836 11.473 5.641 1.00 86.81 108 TYR A C 1
ATOM 870 O O . TYR A 1 108 ? -4.257 12.490 6.176 1.00 86.81 108 TYR A O 1
ATOM 878 N N . ASP A 1 109 ? -4.139 10.241 6.041 1.00 90.44 109 ASP A N 1
ATOM 879 C CA . ASP A 1 109 ? -4.963 9.966 7.204 1.00 90.44 109 ASP A CA 1
ATOM 880 C C . ASP A 1 109 ? -4.685 8.552 7.726 1.00 90.44 109 ASP A C 1
ATOM 882 O O . ASP A 1 109 ? -4.410 7.631 6.949 1.00 90.44 109 ASP A O 1
ATOM 886 N N . ILE A 1 110 ? -4.754 8.399 9.042 1.00 94.44 110 ILE A N 1
ATOM 887 C CA . ILE A 1 110 ? -4.665 7.145 9.778 1.00 94.44 110 ILE A CA 1
ATOM 888 C C . ILE A 1 110 ? -5.792 7.163 10.799 1.00 94.44 110 ILE A C 1
ATOM 890 O O . ILE A 1 110 ? -5.844 8.042 11.655 1.00 94.44 110 ILE A O 1
ATOM 894 N N . PHE A 1 111 ? -6.672 6.174 10.736 1.00 95.00 111 PHE A N 1
ATOM 895 C CA . PHE A 1 111 ? -7.849 6.117 11.589 1.00 95.00 111 PHE A CA 1
ATOM 896 C C . PHE A 1 111 ? -8.145 4.697 12.054 1.00 95.00 111 PHE A C 1
ATOM 898 O O . PHE A 1 111 ? -7.737 3.715 11.435 1.00 95.00 111 PHE A O 1
ATOM 905 N N . ILE A 1 112 ? -8.880 4.609 13.157 1.00 95.38 112 ILE A N 1
ATOM 906 C CA . ILE A 1 112 ? -9.348 3.369 13.767 1.00 95.38 112 ILE A CA 1
ATOM 907 C C . ILE A 1 112 ? -10.855 3.283 13.555 1.00 95.38 112 ILE A C 1
ATOM 909 O O . ILE A 1 112 ? -11.589 4.243 13.809 1.00 95.38 112 ILE A O 1
ATOM 913 N N . LEU A 1 113 ? -11.304 2.119 13.092 1.00 94.44 113 LEU A N 1
ATOM 914 C CA . LEU A 1 113 ? -12.713 1.799 12.917 1.00 94.44 113 LEU A CA 1
ATOM 915 C C . LEU A 1 113 ? -13.186 0.887 14.047 1.00 94.44 113 LEU A C 1
ATOM 917 O O . LEU A 1 113 ? -12.474 -0.039 14.430 1.00 94.44 113 LEU A O 1
ATOM 921 N N . ASP A 1 114 ? -14.399 1.118 14.541 1.00 92.06 114 ASP A N 1
ATOM 922 C CA . ASP A 1 114 ? -15.067 0.151 15.409 1.00 92.06 114 ASP A CA 1
ATOM 923 C C . ASP A 1 114 ? -15.596 -1.061 14.618 1.00 92.06 114 ASP A C 1
ATOM 925 O O . ASP A 1 114 ? -15.547 -1.125 13.386 1.00 92.06 114 ASP A O 1
ATOM 929 N N . THR A 1 115 ? -16.173 -2.029 15.330 1.00 91.25 115 THR A N 1
ATOM 930 C CA . THR A 1 115 ? -16.755 -3.248 14.741 1.00 91.25 115 THR A CA 1
ATOM 931 C C . THR A 1 115 ? -17.922 -2.985 13.783 1.00 91.25 115 THR A C 1
ATOM 933 O O . THR A 1 115 ? -18.288 -3.869 13.002 1.00 91.25 115 THR A O 1
ATOM 936 N N . LYS A 1 116 ? -18.499 -1.778 13.802 1.00 93.94 116 LYS A N 1
ATOM 937 C CA . LYS A 1 116 ? -19.567 -1.333 12.900 1.00 93.94 116 LYS A CA 1
ATOM 938 C C . LYS A 1 116 ? -19.029 -0.545 11.709 1.00 93.94 116 LYS A C 1
ATOM 940 O O . LYS A 1 116 ? -19.810 -0.245 10.817 1.00 93.94 116 LYS A O 1
ATOM 945 N N . GLY A 1 117 ? -17.731 -0.251 11.661 1.00 94.25 117 GLY A N 1
ATOM 946 C CA . GLY A 1 117 ? -17.095 0.515 10.593 1.00 94.25 117 GLY A CA 1
ATOM 947 C C . GLY A 1 117 ? -17.166 2.023 10.798 1.00 94.25 117 GLY A C 1
ATOM 948 O O . GLY A 1 117 ? -16.996 2.767 9.836 1.00 94.25 117 GLY A O 1
ATOM 949 N N . MET A 1 118 ? -17.421 2.488 12.020 1.00 95.75 118 MET A N 1
ATOM 950 C CA . MET A 1 118 ? -17.413 3.909 12.361 1.00 95.75 118 MET A CA 1
ATOM 951 C C . MET A 1 118 ? -16.013 4.353 12.769 1.00 95.75 118 MET A C 1
ATOM 953 O O . MET A 1 118 ? -15.349 3.670 13.545 1.00 95.75 118 MET A O 1
ATOM 957 N N . VAL A 1 119 ? -15.579 5.525 12.306 1.00 95.12 119 VAL A N 1
ATOM 958 C CA . VAL A 1 119 ? -14.302 6.114 12.734 1.00 95.12 119 VAL A CA 1
ATOM 959 C C . VAL A 1 119 ? -14.387 6.559 14.195 1.00 95.12 119 VAL A C 1
ATOM 961 O O . VAL A 1 119 ? -15.145 7.477 14.521 1.00 95.12 119 VAL A O 1
ATOM 964 N N . ILE A 1 120 ? -13.596 5.930 15.065 1.00 93.69 120 ILE A N 1
ATOM 965 C CA . ILE A 1 120 ? -13.562 6.218 16.509 1.00 93.69 120 ILE A CA 1
ATOM 966 C C . ILE A 1 120 ? -12.320 6.981 16.964 1.00 93.69 120 ILE A C 1
ATOM 968 O O . ILE A 1 120 ? -12.366 7.570 18.037 1.00 93.69 120 ILE A O 1
ATOM 972 N N . ALA A 1 121 ? -11.251 6.987 16.169 1.00 94.06 121 ALA A N 1
ATOM 973 C CA . ALA A 1 121 ? -10.047 7.793 16.364 1.00 94.06 121 ALA A CA 1
ATOM 974 C C . ALA A 1 121 ? -9.409 8.055 14.995 1.00 94.06 121 ALA A C 1
ATOM 976 O O . ALA A 1 121 ? -9.488 7.194 14.117 1.00 94.06 121 ALA A O 1
ATOM 977 N N . SER A 1 122 ? -8.801 9.222 14.796 1.00 94.88 122 SER A N 1
ATOM 978 C CA . SER A 1 122 ? -8.273 9.634 13.493 1.00 94.88 122 SER A CA 1
ATOM 979 C C . SER A 1 122 ? -7.139 10.641 13.640 1.00 94.88 122 SER A C 1
ATOM 981 O O . SER A 1 122 ? -7.191 11.507 14.505 1.00 94.88 122 SER A O 1
ATOM 983 N N . SER A 1 123 ? -6.131 10.576 12.774 1.00 93.94 123 SER A N 1
ATOM 984 C CA . SER A 1 123 ? -5.122 11.634 12.665 1.00 93.94 123 SER A CA 1
ATOM 985 C C . SER A 1 123 ? -5.712 12.941 12.129 1.00 93.94 123 SER A C 1
ATOM 987 O O . SER A 1 123 ? -5.205 14.018 12.444 1.00 93.94 123 SER A O 1
ATOM 989 N N . ASP A 1 124 ? -6.801 12.842 11.363 1.00 91.31 124 ASP A N 1
ATOM 990 C CA . ASP A 1 124 ? -7.591 13.964 10.876 1.00 91.31 124 ASP A CA 1
ATOM 991 C C . ASP A 1 124 ? -8.956 13.992 11.581 1.00 91.31 124 ASP A C 1
ATOM 993 O O . ASP A 1 124 ? -9.821 13.139 11.355 1.00 91.31 124 ASP A O 1
ATOM 997 N N . GLU A 1 125 ? -9.159 14.983 12.452 1.00 89.19 125 GLU A N 1
ATOM 998 C CA . GLU A 1 125 ? -10.387 15.117 13.244 1.00 89.19 125 GLU A CA 1
ATOM 999 C C . GLU A 1 125 ? -11.649 15.250 12.379 1.00 89.19 125 GLU A C 1
ATOM 1001 O O . GLU A 1 125 ? -12.735 14.873 12.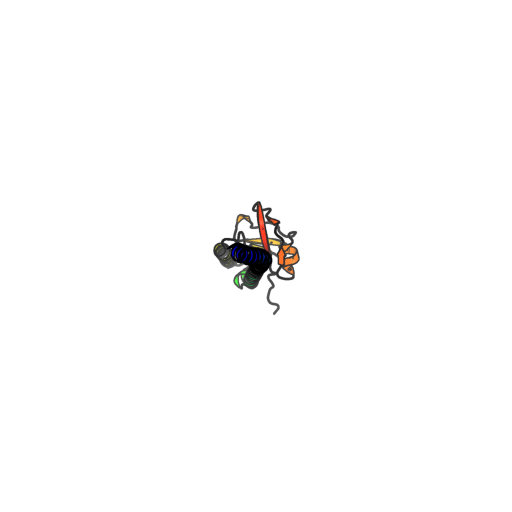823 1.00 89.19 125 GLU A O 1
ATOM 1006 N N . GLU A 1 126 ? -11.538 15.719 11.128 1.00 89.94 126 GLU A N 1
ATOM 1007 C CA . GLU A 1 126 ? -12.689 15.813 10.228 1.00 89.94 126 GLU A CA 1
ATOM 1008 C C . GLU A 1 126 ? -13.257 14.439 9.863 1.00 89.94 126 GLU A C 1
ATOM 1010 O O . GLU A 1 126 ? -14.391 14.354 9.382 1.00 89.94 126 GLU A O 1
ATOM 1015 N N . ASP A 1 127 ? -12.477 13.363 9.995 1.00 91.00 127 ASP A N 1
ATOM 1016 C CA . ASP A 1 127 ? -12.896 12.000 9.671 1.00 91.00 127 ASP A CA 1
ATOM 1017 C C . ASP A 1 127 ? -13.585 11.271 10.838 1.00 91.00 127 ASP A C 1
ATOM 1019 O O . ASP A 1 127 ? -14.244 10.252 10.611 1.00 91.00 127 ASP A O 1
ATOM 1023 N N . MET A 1 128 ? -13.557 11.843 12.046 1.00 93.31 128 MET A N 1
ATOM 1024 C CA . MET A 1 128 ? -14.224 11.299 13.231 1.00 93.31 128 MET A CA 1
ATOM 1025 C C . MET A 1 128 ? -15.727 11.083 13.015 1.00 93.31 128 MET A C 1
ATOM 1027 O O . MET A 1 128 ? -16.446 11.949 12.516 1.00 93.31 128 MET A O 1
ATOM 1031 N N . GLY A 1 129 ? -16.224 9.910 13.418 1.00 93.75 129 GLY A N 1
ATOM 1032 C CA . GLY A 1 129 ? -17.641 9.555 13.339 1.00 93.75 129 GLY A CA 1
ATOM 1033 C C . GLY A 1 129 ? -18.171 9.286 11.929 1.00 93.75 129 GLY A C 1
ATOM 1034 O O . GLY A 1 129 ? -19.377 9.101 11.769 1.00 93.75 129 GLY A O 1
ATOM 1035 N N . LYS A 1 130 ? -17.321 9.246 10.895 1.00 94.19 130 LYS A N 1
ATOM 1036 C CA . LYS A 1 130 ? -17.750 8.846 9.548 1.00 94.19 130 LYS A CA 1
ATOM 1037 C C . LYS A 1 130 ? -17.977 7.338 9.468 1.00 94.19 130 LYS A C 1
ATOM 1039 O O . LYS A 1 130 ? -17.227 6.554 10.044 1.00 94.19 130 LYS A O 1
ATOM 1044 N N . ASP A 1 131 ? -18.986 6.951 8.696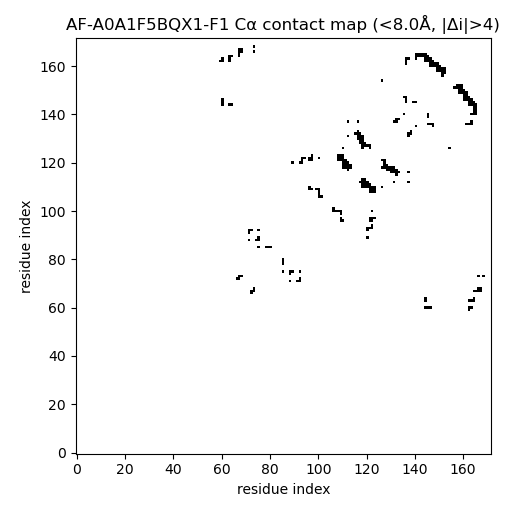 1.00 95.56 131 ASP A N 1
ATOM 1045 C CA . ASP A 1 131 ? -19.307 5.555 8.400 1.00 95.56 131 ASP A CA 1
ATOM 1046 C C . ASP A 1 131 ? -18.485 5.052 7.202 1.00 95.56 131 ASP A C 1
ATOM 1048 O O . ASP A 1 131 ? -18.560 5.606 6.098 1.00 95.56 131 ASP A O 1
ATOM 1052 N N . LYS A 1 132 ? -17.691 4.004 7.433 1.00 95.00 132 LYS A N 1
ATOM 1053 C CA . LYS A 1 132 ? -16.883 3.279 6.444 1.00 95.00 132 LYS A CA 1
ATOM 1054 C C . LYS A 1 132 ? -17.273 1.799 6.339 1.00 95.00 132 LYS A C 1
ATOM 1056 O O . LYS A 1 132 ? -16.553 1.021 5.720 1.00 95.00 132 LYS A O 1
ATOM 1061 N N . SER A 1 133 ? -18.419 1.410 6.896 1.00 95.94 133 SER A N 1
ATOM 1062 C CA . SER A 1 133 ? -18.894 0.024 7.008 1.00 95.94 133 SER A CA 1
ATOM 1063 C C . SER A 1 133 ? -19.031 -0.726 5.681 1.00 95.94 133 SER A C 1
ATOM 1065 O O . SER A 1 133 ? -18.971 -1.952 5.652 1.00 95.94 133 SER A O 1
ATOM 1067 N N . ASN A 1 134 ? -19.199 0.006 4.579 1.00 95.19 134 ASN A N 1
ATOM 1068 C CA . ASN A 1 134 ? -19.335 -0.546 3.231 1.00 95.19 134 ASN A CA 1
ATOM 1069 C C . ASN A 1 134 ? -18.059 -0.399 2.386 1.00 95.19 134 ASN A C 1
ATOM 1071 O O . ASN A 1 134 ? -18.069 -0.727 1.200 1.00 95.19 134 ASN A O 1
ATOM 1075 N N . ASP A 1 135 ? -16.977 0.148 2.947 1.00 95.00 135 ASP A N 1
ATOM 1076 C CA . ASP A 1 135 ? -15.730 0.317 2.210 1.00 95.00 135 ASP A CA 1
ATOM 1077 C C . ASP A 1 135 ? -14.934 -1.004 2.180 1.00 95.00 135 ASP A C 1
ATOM 1079 O O . ASP A 1 135 ? -14.794 -1.648 3.224 1.00 95.00 135 ASP A O 1
ATOM 1083 N N . PRO A 1 136 ? -14.369 -1.413 1.026 1.00 95.50 136 PRO A N 1
ATOM 1084 C CA . PRO A 1 136 ? -13.545 -2.615 0.931 1.00 95.50 136 PRO A CA 1
ATOM 1085 C C . PRO A 1 136 ? -12.426 -2.721 1.972 1.00 95.50 136 PRO A C 1
ATOM 1087 O O . PRO A 1 136 ? -12.189 -3.816 2.467 1.00 95.50 136 PRO A O 1
ATOM 1090 N N . TYR A 1 137 ? -11.773 -1.618 2.369 1.00 95.00 137 TYR A N 1
ATOM 1091 C CA . TYR A 1 137 ? -10.730 -1.715 3.405 1.00 95.00 137 TYR A CA 1
ATOM 1092 C C . TYR A 1 137 ? -11.279 -2.125 4.774 1.00 95.00 137 TYR A C 1
ATOM 1094 O O . TYR A 1 137 ? -10.533 -2.669 5.581 1.00 95.00 137 TYR A O 1
ATOM 1102 N N . PHE A 1 138 ? -12.562 -1.889 5.050 1.00 95.94 138 PHE A N 1
ATOM 1103 C CA . PHE A 1 138 ? -13.200 -2.352 6.276 1.00 95.94 138 PHE A CA 1
ATOM 1104 C C . PHE A 1 138 ? -13.755 -3.765 6.125 1.00 95.94 138 PHE A C 1
ATOM 1106 O O . PHE A 1 138 ? -13.688 -4.543 7.067 1.00 95.94 138 PHE A O 1
ATOM 1113 N N . LEU A 1 139 ? -14.329 -4.100 4.970 1.00 95.88 139 LEU A N 1
ATOM 1114 C CA . LEU A 1 139 ? -14.915 -5.421 4.748 1.00 95.88 139 LEU A CA 1
ATOM 1115 C C . LEU A 1 139 ? -13.840 -6.511 4.683 1.00 95.88 139 LEU A C 1
ATOM 1117 O O . LEU A 1 139 ? -13.935 -7.493 5.410 1.00 95.88 139 LEU A O 1
ATOM 1121 N N . GLU A 1 140 ? -12.808 -6.296 3.871 1.00 95.62 140 GLU A N 1
ATOM 1122 C CA . GLU A 1 140 ? -11.736 -7.269 3.630 1.00 95.62 140 GLU A CA 1
ATOM 1123 C C . GLU A 1 140 ? -10.640 -7.188 4.706 1.00 95.62 140 GLU A C 1
ATOM 1125 O O . GLU A 1 140 ? -10.043 -8.192 5.083 1.00 95.62 140 GLU A O 1
ATOM 1130 N N . GLY A 1 141 ? -10.415 -5.995 5.273 1.00 93.81 141 GLY A N 1
ATOM 1131 C CA . GLY A 1 141 ? -9.414 -5.765 6.324 1.00 93.81 141 GLY A CA 1
ATOM 1132 C C . GLY A 1 141 ? -9.759 -6.360 7.692 1.00 93.81 141 GLY A C 1
ATOM 1133 O O . GLY A 1 141 ? -9.025 -6.134 8.648 1.00 93.81 141 GLY A O 1
ATOM 1134 N N . LYS A 1 142 ? -10.888 -7.068 7.811 1.00 92.12 142 LYS A N 1
ATOM 1135 C CA . LYS A 1 142 ? -11.286 -7.801 9.023 1.00 92.12 142 LYS A CA 1
ATOM 1136 C C . LYS A 1 142 ? -10.605 -9.156 9.151 1.00 92.12 142 LYS A C 1
ATOM 1138 O O . LYS A 1 142 ? -10.481 -9.650 10.265 1.00 92.12 142 LYS A O 1
ATOM 1143 N N . GLU A 1 143 ? -10.237 -9.769 8.030 1.00 89.31 143 GLU A N 1
ATOM 1144 C CA . GLU A 1 143 ? -9.696 -11.130 8.013 1.00 89.31 143 GLU A CA 1
ATOM 1145 C C . GLU A 1 143 ? -8.167 -11.127 8.081 1.00 89.31 143 GLU A C 1
ATOM 1147 O O . GLU A 1 143 ? -7.574 -11.909 8.819 1.00 89.31 143 GLU A O 1
ATOM 1152 N N . ASP A 1 144 ? -7.530 -10.229 7.332 1.00 92.44 144 ASP A N 1
ATOM 1153 C CA . ASP A 1 144 ? -6.079 -10.056 7.279 1.00 92.44 144 ASP A CA 1
ATOM 1154 C C . ASP A 1 144 ? -5.759 -8.636 6.785 1.00 92.44 144 ASP A C 1
ATOM 1156 O O . ASP A 1 144 ? -6.644 -7.827 6.490 1.00 92.44 144 ASP A O 1
ATOM 1160 N N . VAL A 1 145 ? -4.475 -8.317 6.677 1.00 95.62 145 VAL A N 1
ATOM 1161 C CA . VAL A 1 145 ? -4.003 -7.073 6.094 1.00 95.62 145 VAL A CA 1
ATOM 1162 C C . VAL A 1 145 ? -4.448 -6.951 4.649 1.00 95.62 145 VAL A C 1
ATOM 1164 O O . VAL A 1 145 ? -4.031 -7.714 3.773 1.00 95.62 145 VAL A O 1
ATOM 1167 N N . PHE A 1 146 ? -5.216 -5.907 4.384 1.00 97.19 146 PHE A N 1
ATOM 1168 C CA . PHE A 1 146 ? -5.785 -5.645 3.081 1.00 97.19 146 PHE A CA 1
ATOM 1169 C C . PHE A 1 146 ? -5.233 -4.352 2.481 1.00 97.19 146 PHE A C 1
ATOM 1171 O O . PHE A 1 146 ? -5.028 -3.349 3.165 1.00 97.19 146 PHE A O 1
ATOM 1178 N N . ILE A 1 147 ? -5.000 -4.382 1.167 1.00 97.12 147 ILE A N 1
ATOM 1179 C CA . ILE A 1 147 ? -4.686 -3.197 0.371 1.00 97.12 147 ILE A CA 1
ATOM 1180 C C . ILE A 1 147 ? -5.844 -2.975 -0.585 1.00 97.12 147 ILE A C 1
ATOM 1182 O O . ILE A 1 147 ? -6.093 -3.792 -1.470 1.00 97.12 147 ILE A O 1
ATOM 1186 N N . LYS A 1 148 ? -6.513 -1.837 -0.442 1.00 95.31 148 LYS A N 1
ATOM 1187 C CA . LYS A 1 148 ? -7.519 -1.401 -1.403 1.00 95.31 148 LYS A CA 1
ATOM 1188 C C . LYS A 1 148 ? -6.842 -0.792 -2.624 1.00 95.31 148 LYS A C 1
ATOM 1190 O O . LYS A 1 148 ? -5.951 0.042 -2.477 1.00 95.31 148 LYS A O 1
ATOM 1195 N N . ASP A 1 149 ? -7.330 -1.130 -3.814 1.00 93.44 149 ASP A N 1
ATOM 1196 C CA . ASP A 1 149 ? -6.923 -0.475 -5.059 1.00 93.44 149 ASP A CA 1
ATOM 1197 C C . ASP A 1 149 ? -7.064 1.052 -4.999 1.00 93.44 149 ASP A C 1
ATOM 1199 O O . ASP A 1 149 ? -7.865 1.606 -4.242 1.00 93.44 149 ASP A O 1
ATOM 1203 N N . ILE A 1 150 ? -6.302 1.742 -5.850 1.00 94.38 150 ILE A N 1
ATOM 1204 C CA . ILE A 1 150 ? -6.306 3.205 -5.925 1.00 94.38 150 ILE A CA 1
ATOM 1205 C C . ILE A 1 150 ? -7.721 3.716 -6.225 1.00 94.38 150 ILE A C 1
ATOM 1207 O O . ILE A 1 150 ? -8.323 3.380 -7.245 1.00 94.38 150 ILE A O 1
ATOM 1211 N N . TYR A 1 151 ? -8.223 4.602 -5.370 1.00 93.44 151 TYR A N 1
ATOM 1212 C CA . TYR A 1 151 ? -9.557 5.191 -5.467 1.00 93.44 151 TYR A CA 1
ATOM 1213 C C . TYR A 1 151 ? -9.513 6.695 -5.203 1.00 93.44 151 TYR A C 1
ATOM 1215 O O . TYR A 1 151 ? -8.499 7.235 -4.767 1.00 93.44 151 TYR A O 1
ATOM 1223 N N . ILE A 1 152 ? -10.613 7.398 -5.476 1.00 92.94 152 ILE A N 1
ATOM 1224 C CA . ILE A 1 152 ? -10.768 8.795 -5.061 1.00 92.94 152 ILE A CA 1
ATOM 1225 C C . ILE A 1 152 ? -11.471 8.802 -3.704 1.00 92.94 152 ILE A C 1
ATOM 1227 O O . ILE A 1 152 ? -12.616 8.361 -3.604 1.00 92.94 152 ILE A O 1
ATOM 1231 N N . SER A 1 153 ? -10.794 9.289 -2.664 1.00 87.50 153 SER A N 1
ATOM 1232 C CA . SER A 1 153 ? -11.386 9.439 -1.335 1.00 87.50 153 SER A CA 1
ATOM 1233 C C . SER A 1 153 ? -12.585 10.381 -1.395 1.00 87.50 153 SER A C 1
ATOM 1235 O O . SER A 1 153 ? -12.461 11.518 -1.848 1.00 87.50 153 SER A O 1
ATOM 1237 N N . SER A 1 154 ? -13.746 9.929 -0.919 1.00 80.69 154 SER A N 1
ATOM 1238 C CA . SER A 1 154 ? -14.960 10.748 -0.883 1.00 80.69 154 SER A CA 1
ATOM 1239 C C . SER A 1 154 ? -14.831 11.930 0.079 1.00 80.69 154 SER A C 1
ATOM 1241 O O . SER A 1 154 ? -15.339 13.008 -0.228 1.00 80.69 154 SER A O 1
ATOM 1243 N N . SER A 1 155 ? -14.112 11.757 1.196 1.00 77.69 155 SER A N 1
ATOM 1244 C CA . SER A 1 155 ? -13.905 12.815 2.190 1.00 77.69 155 SER A CA 1
ATOM 1245 C C . SER A 1 155 ? -12.924 13.881 1.710 1.00 77.69 155 SER A C 1
ATOM 1247 O O . SER A 1 155 ? -13.169 15.063 1.924 1.00 77.69 155 SER A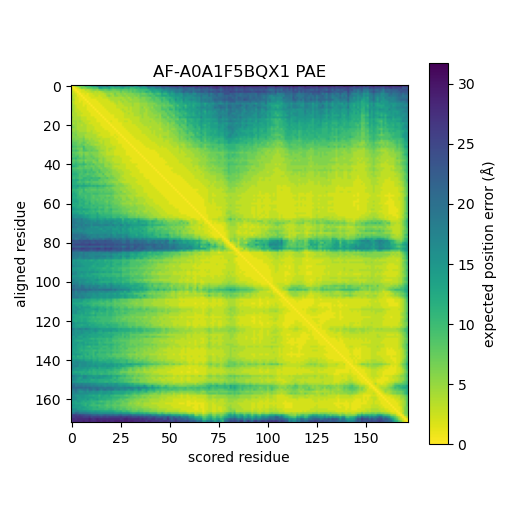 O 1
ATOM 1249 N N . LYS A 1 156 ? -11.840 13.486 1.031 1.00 79.12 156 LYS A N 1
ATOM 1250 C CA . LYS A 1 156 ? -10.738 14.405 0.684 1.00 79.12 156 LYS A CA 1
ATOM 1251 C 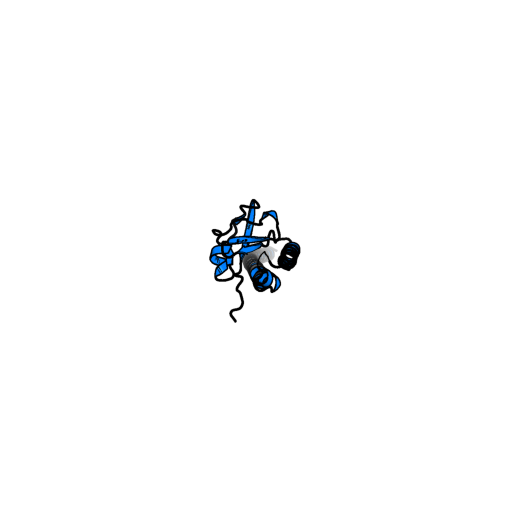C . LYS A 1 156 ? -10.638 14.743 -0.806 1.00 79.12 156 LYS A C 1
ATOM 1253 O O . LYS A 1 156 ? -9.838 15.597 -1.174 1.00 79.12 156 LYS A O 1
ATOM 1258 N N . GLN A 1 157 ? -11.427 14.088 -1.663 1.00 87.75 157 GLN A N 1
ATOM 1259 C CA . GLN A 1 157 ? -11.438 14.263 -3.125 1.00 87.75 157 GLN A CA 1
ATOM 1260 C C . GLN A 1 157 ? -10.048 14.097 -3.767 1.00 87.75 157 GLN A C 1
ATOM 1262 O O . GLN A 1 157 ? -9.662 14.825 -4.682 1.00 87.75 157 GLN A O 1
ATOM 1267 N N . ARG A 1 158 ? -9.269 13.125 -3.275 1.00 87.19 158 ARG A N 1
ATOM 1268 C CA . ARG A 1 158 ? -7.893 12.841 -3.720 1.00 87.19 158 ARG A CA 1
ATOM 1269 C C . ARG A 1 158 ? -7.721 11.375 -4.078 1.00 87.19 158 ARG A C 1
ATOM 1271 O O . ARG A 1 158 ? -8.410 10.524 -3.527 1.00 87.19 158 ARG A O 1
ATOM 1278 N N . LYS A 1 159 ? -6.798 11.097 -5.003 1.00 93.50 159 LYS A N 1
ATOM 1279 C CA . LYS A 1 159 ? -6.390 9.728 -5.334 1.00 93.50 159 LYS A CA 1
ATOM 1280 C C . LYS A 1 159 ? -5.601 9.152 -4.163 1.00 93.50 159 LYS A C 1
ATOM 1282 O O . LYS A 1 159 ? -4.597 9.736 -3.765 1.00 93.50 159 LYS A O 1
ATOM 1287 N N . THR A 1 160 ? -6.054 8.024 -3.648 1.00 93.12 160 THR A N 1
ATOM 1288 C CA . THR A 1 160 ? -5.563 7.424 -2.412 1.00 93.12 160 THR A CA 1
ATOM 1289 C C . THR A 1 160 ? -5.516 5.909 -2.566 1.00 93.12 160 THR A C 1
ATOM 1291 O O . THR A 1 160 ? -6.289 5.325 -3.323 1.00 93.12 160 THR A O 1
ATOM 1294 N N . ILE A 1 161 ? -4.594 5.292 -1.840 1.00 95.06 161 ILE A N 1
ATOM 1295 C CA . ILE A 1 161 ? -4.513 3.857 -1.582 1.00 95.06 161 ILE A CA 1
ATOM 1296 C C . ILE A 1 161 ? -4.752 3.668 -0.082 1.00 95.06 161 ILE A C 1
ATOM 1298 O O . ILE A 1 161 ? -4.307 4.503 0.706 1.00 95.06 161 ILE A O 1
ATOM 1302 N N . ALA A 1 162 ? -5.491 2.633 0.308 1.00 95.19 162 ALA A N 1
ATOM 1303 C CA . ALA A 1 162 ? -5.772 2.364 1.715 1.00 95.19 162 ALA A CA 1
ATOM 1304 C C . ALA A 1 162 ? -5.178 1.019 2.121 1.00 95.19 162 ALA A C 1
ATOM 1306 O O . ALA A 1 162 ? -5.297 0.038 1.386 1.00 95.19 162 ALA A O 1
ATOM 1307 N N . PHE A 1 163 ? -4.573 1.006 3.302 1.00 97.00 163 PHE A N 1
ATOM 1308 C CA . PHE A 1 163 ? -4.045 -0.175 3.965 1.00 97.00 163 PHE A CA 1
ATOM 1309 C C . PHE A 1 163 ? -4.841 -0.356 5.249 1.00 97.00 163 PHE A C 1
ATOM 1311 O O . PHE A 1 163 ? -5.024 0.605 5.996 1.00 97.00 163 PHE A O 1
ATOM 1318 N N . SER A 1 164 ? -5.321 -1.563 5.498 1.00 96.81 164 SER A N 1
ATOM 1319 C CA . SER A 1 164 ? -6.049 -1.898 6.716 1.00 96.81 164 SER A CA 1
ATOM 1320 C C . SER A 1 164 ? -5.536 -3.207 7.281 1.00 96.81 164 SER A C 1
ATOM 1322 O O . SER A 1 164 ? -5.042 -4.056 6.546 1.00 96.81 164 SER A O 1
ATOM 1324 N N . ALA A 1 165 ? -5.625 -3.347 8.596 1.00 96.38 165 ALA A N 1
ATOM 1325 C CA . ALA A 1 165 ? -5.342 -4.579 9.309 1.00 96.38 165 ALA A CA 1
ATOM 1326 C C . ALA A 1 165 ? -6.374 -4.733 10.430 1.00 96.38 165 ALA A C 1
ATOM 1328 O O . ALA A 1 165 ? -6.788 -3.714 11.000 1.00 96.38 165 ALA A O 1
ATOM 1329 N N . PRO A 1 166 ? -6.782 -5.967 10.755 1.00 94.75 166 PRO A N 1
ATOM 1330 C CA . PRO A 1 166 ? -7.692 -6.194 11.859 1.00 94.75 166 PRO A CA 1
ATOM 1331 C C . PRO A 1 166 ? -6.973 -5.940 13.182 1.00 94.75 166 PRO A C 1
ATOM 1333 O O . PRO A 1 166 ? -5.816 -6.321 13.357 1.00 94.75 166 PRO A O 1
ATOM 1336 N N . ILE A 1 167 ? -7.680 -5.314 14.120 1.00 92.12 167 ILE A N 1
ATOM 1337 C CA . ILE A 1 167 ? -7.243 -5.218 15.511 1.00 92.12 167 ILE A CA 1
ATOM 1338 C C . ILE A 1 167 ? -7.936 -6.354 16.254 1.00 92.12 167 ILE A C 1
ATOM 1340 O O . ILE A 1 167 ? -9.163 -6.365 16.366 1.00 92.12 167 ILE A O 1
ATOM 1344 N N . LEU A 1 168 ? -7.152 -7.333 16.687 1.00 85.75 168 LEU A N 1
ATOM 1345 C CA . LEU A 1 168 ? -7.630 -8.505 17.411 1.00 85.75 168 LEU A CA 1
ATOM 1346 C C . LEU A 1 168 ? -7.206 -8.355 18.871 1.00 85.75 168 LEU A C 1
ATOM 1348 O O . LEU A 1 168 ? -6.057 -8.007 19.128 1.00 85.75 168 LEU A O 1
ATOM 1352 N N . ALA A 1 169 ? -8.123 -8.612 19.801 1.00 72.75 169 ALA A N 1
ATOM 1353 C CA . ALA A 1 169 ? -7.739 -8.833 21.190 1.00 72.75 169 ALA A CA 1
ATOM 1354 C C . ALA A 1 169 ? -6.956 -10.152 21.266 1.00 72.75 169 ALA A C 1
ATOM 1356 O O . ALA A 1 169 ? -7.309 -11.100 20.555 1.00 72.75 169 ALA A O 1
ATOM 1357 N N . GLU A 1 170 ? -5.910 -10.220 22.091 1.00 64.44 170 GLU A N 1
ATOM 1358 C CA . GLU A 1 170 ? -5.278 -11.509 22.386 1.00 64.44 170 GLU A CA 1
ATOM 1359 C C . GLU A 1 170 ? -6.340 -12.465 22.967 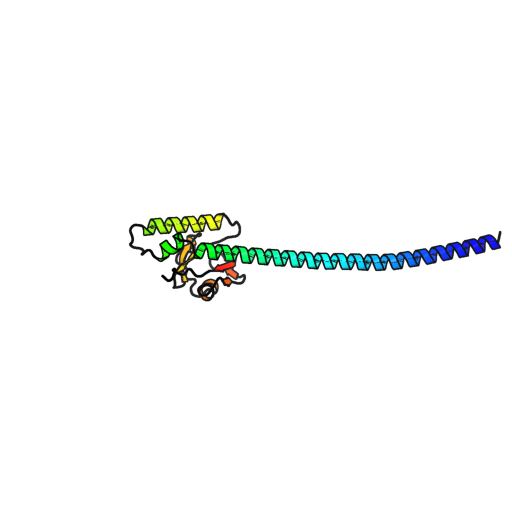1.00 64.44 170 GLU A C 1
ATOM 1361 O O . GLU A 1 170 ? -7.067 -12.124 23.901 1.00 64.44 170 GLU A O 1
ATOM 1366 N N . GLU A 1 171 ? -6.484 -13.651 22.364 1.00 52.84 171 GLU A N 1
ATOM 1367 C CA . GLU A 1 171 ? -7.211 -14.755 22.993 1.00 52.84 171 GLU A CA 1
ATOM 1368 C C . GLU A 1 171 ? -6.323 -15.299 24.122 1.00 52.84 171 GLU A C 1
ATOM 1370 O O . GLU A 1 171 ? -5.269 -15.876 23.844 1.00 52.84 171 GLU A O 1
ATOM 1375 N N . ASP A 1 172 ? -6.741 -15.086 25.373 1.00 43.69 172 ASP A N 1
ATOM 1376 C CA . ASP A 1 172 ? -6.170 -15.736 26.566 1.00 43.69 172 ASP A CA 1
ATOM 1377 C C . ASP A 1 172 ? -6.261 -17.277 26.507 1.00 43.69 172 ASP A C 1
ATOM 1379 O O . ASP A 1 172 ? -7.344 -17.813 26.155 1.00 43.69 172 ASP A O 1
#

pLDDT: mean 91.18, std 7.94, range [43.69, 98.56]